Protein 1EN2 (pdb70)

Nearest PDB structures (foldseek):
  1enm-assembly1_A  TM=1.001E+00  e=5.776E-18  Urtica dioica
  1ehh-assembly1_A  TM=1.004E+00  e=9.466E-17  Urtica dioica
  1iqb-assembly1_B  TM=1.003E+00  e=1.235E-16  Urtica dioica
  1ehh-assembly2_B  TM=1.005E+00  e=3.832E-16  Urtica dioica
  1iqb-assembly1_A  TM=9.994E-01  e=9.107E-16  Urtica dioica

Foldseek 3Di:
DDDDQADHDADVLRAWAFCNGDGDQDCRRAHPRTDALHQVFQDPVQFADPVVPGHHHHHQWFQFPVGGIDHDCCDDPPPGGDGPD

Solvent-accessible surface area: 4677 Å² total

Sequence (90 aa):
RCGSQGGGSGTCPGALRRWCCSIWGWCGDSEPYCGRTCENKCWSGERSDHRCGAAVGNPPCGQDRCCSVHGWCGGGNDYCSGGGSNKCQYRC

Radius of gyration: 12.01 Å; Cα contacts (8 Å, |Δi|>4): 246; chains: 1; bounding box: 27×30×27 Å

B-factor: mean 21.0, std 8.63, range [9.47, 64.04]

GO terms:
  GO:0005515 protein binding (F, IPI)

InterPro domains:
  IPR000726 Glycoside hydrolase, family 19, catalytic [PF00182] (133-351)
  IPR000726 Glycoside hydrolase, family 19, catalytic [PS00773] (149-171)
  IPR000726 Glycoside hydrolase, family 19, catalytic [PS00774] (274-284)
  IPR001002 Chitin-binding, type 1 [PF00187] (25-62)
  IPR001002 Chitin-binding, type 1 [PS50941] (23-64)
  IPR001002 Chitin-binding, type 1 [PS50941] (69-111)
  IPR001002 Chitin-binding, type 1 [SM00270] (25-62)
  IPR001002 Chitin-binding, type 1 [SM00270] (71-109)
  IPR016283 Glycoside hydrolase, family 19 [PIRSF001060] (4-359)
  IPR018371 Chitin-binding, type 1, conserved site [PS00026] (35-54)
  IPR018371 Chitin-binding, type 1, conserved site [PS00026] (81-100)
  IPR023346 Lysozyme-like domain superfamily [SSF53955] (132-354)
  IPR036861 Endochitinase-like superfamily [G3DSA:3.30.60.10] (23-64)
  IPR036861 Endochitinase-like superfamily [G3DSA:3.30.60.10] (69-113)
  IPR036861 Endochitinase-like superfamily [SSF57016] (25-64)
  IPR036861 Endochitinase-like superfamily [SSF57016] (69-110)

Organism: Urtica dioica (NCBI:txid3501)

Secondary structure (DSSP, 8-state):
--TTTTTS---GGG-EEETTS-EESSHHHHSTTEEES-GGG--TT-B-SGGGT-----TT-EEETTSBEESSHHHHSGGGEEE--

Structure (mmCIF, N/CA/C/O backbone):
data_1EN2
#
_entry.id   1EN2
#
_cell.length_a   31.820
_cell.length_b   39.600
_cell.length_c   63.640
_cell.angle_alpha   90.00
_cell.angle_beta   90.00
_cell.angle_gamma   90.00
#
_symmetry.space_group_name_H-M   'P 21 21 21'
#
loop_
_entity.id
_entity.type
_entity.pdbx_description
1 polymer 'AGGLUTININ ISOLECTIN I/AGGLUTININ ISOLECTIN V/ AGGLUTININ ISOLECTIN VI'
2 branched 2-acetamido-2-deoxy-beta-D-glucopyranose-(1-4)-2-acetamido-2-deoxy-beta-D-glucopyranose-(1-4)-2-acetamido-2-deoxy-beta-D-glucopyranose-(1-4)-2-acetamido-2-deoxy-beta-D-glucopyranose
3 water water
#
loop_
_atom_site.group_PDB
_atom_site.id
_atom_site.type_symbol
_atom_site.label_atom_id
_atom_site.label_alt_id
_atom_site.label_comp_id
_atom_site.label_asym_id
_atom_site.label_entity_id
_atom_site.label_seq_id
_atom_site.pdbx_PDB_ins_code
_atom_site.Cartn_x
_atom_site.Cartn_y
_atom_site.Cartn_z
_atom_site.occupancy
_atom_site.B_iso_or_equiv
_atom_site.auth_seq_id
_atom_site.auth_comp_id
_atom_site.auth_asym_id
_atom_site.auth_atom_id
_atom_site.pdbx_PDB_model_num
ATOM 9 N N . ARG A 1 2 ? -2.607 4.673 13.504 1.00 20.57 2 ARG A N 1
ATOM 10 C CA . ARG A 1 2 ? -3.091 6.010 13.918 1.00 20.82 2 ARG A CA 1
ATOM 11 C C . ARG A 1 2 ? -3.361 6.101 15.403 1.00 19.55 2 ARG A C 1
ATOM 12 O O . ARG A 1 2 ? -3.742 5.121 16.050 1.00 19.99 2 ARG A O 1
ATOM 20 N N . CYS A 1 3 ? -3.248 7.317 15.948 1.00 15.71 3 CYS A N 1
ATOM 21 C CA . CYS A 1 3 ? -3.419 7.555 17.361 1.00 14.13 3 CYS A CA 1
ATOM 22 C C . CYS A 1 3 ? -3.637 9.026 17.672 1.00 16.22 3 CYS A C 1
ATOM 23 O O . CYS A 1 3 ? -3.406 9.901 16.828 1.00 15.46 3 CYS A O 1
ATOM 26 N N . GLY A 1 4 ? -4.122 9.328 18.863 1.00 15.45 4 GLY A N 1
ATOM 27 C CA . GLY A 1 4 ? -4.129 10.656 19.402 1.00 17.05 4 GLY A CA 1
ATOM 28 C C . GLY A 1 4 ? -5.029 11.674 18.735 1.00 16.11 4 GLY A C 1
ATOM 29 O O . GLY A 1 4 ? -6.039 11.345 18.125 1.00 17.88 4 GLY A O 1
ATOM 30 N N . SER A 1 5 ? -4.651 12.958 18.899 1.00 17.09 5 SER A N 1
ATOM 31 C CA . SER A 1 5 ? -5.559 14.034 18.479 1.00 19.08 5 SER A CA 1
ATOM 32 C C . SER A 1 5 ? -5.752 14.104 16.987 1.00 21.30 5 SER A C 1
ATOM 33 O O . SER A 1 5 ? -6.858 14.468 16.528 1.00 22.84 5 SER A O 1
ATOM 36 N N . GLN A 1 6 ? -4.747 13.742 16.200 1.00 20.14 6 GLN A N 1
ATOM 37 C CA . GLN A 1 6 ? -4.860 13.800 14.746 1.00 22.55 6 GLN A CA 1
ATOM 38 C C . GLN A 1 6 ? -5.298 12.480 14.152 1.00 23.94 6 GLN A C 1
ATOM 39 O O . GLN A 1 6 ? -5.600 12.407 12.952 1.00 26.03 6 GLN A O 1
ATOM 45 N N . GLY A 1 7 ? -5.311 11.413 14.956 1.00 21.65 7 GLY A N 1
ATOM 46 C CA . GLY A 1 7 ? -5.574 10.092 14.428 1.00 23.37 7 GLY A CA 1
ATOM 47 C C . GLY A 1 7 ? -6.707 9.337 15.036 1.00 24.14 7 GLY A C 1
ATOM 48 O O . GLY A 1 7 ? -6.704 8.084 15.015 1.00 27.63 7 GLY A O 1
ATOM 49 N N . GLY A 1 8 ? -7.727 10.003 15.582 1.00 24.63 8 GLY A N 1
ATOM 50 C CA . GLY A 1 8 ? -8.913 9.333 16.063 1.00 25.88 8 GLY A CA 1
ATOM 51 C C . GLY A 1 8 ? -8.994 9.133 17.546 1.00 26.42 8 GLY A C 1
ATOM 52 O O . GLY A 1 8 ? -10.027 8.635 18.054 1.00 27.64 8 GLY A O 1
ATOM 53 N N . GLY A 1 9 ? -7.952 9.460 18.305 1.00 24.34 9 GLY A N 1
ATOM 54 C CA . GLY A 1 9 ? -7.970 9.377 19.738 1.00 25.05 9 GLY A CA 1
ATOM 55 C C . GLY A 1 9 ? -7.440 8.111 20.351 1.00 24.44 9 GLY A C 1
ATOM 56 O O . GLY A 1 9 ? -7.431 8.002 21.594 1.00 26.91 9 GLY A O 1
ATOM 57 N N A SER A 1 10 ? -6.973 7.149 19.576 0.33 23.87 10 SER A N 1
ATOM 58 C CA A SER A 1 10 ? -6.498 5.882 20.072 0.33 23.51 10 SER A CA 1
ATOM 59 C C A SER A 1 10 ? -5.157 5.939 20.783 0.33 20.73 10 SER A C 1
ATOM 60 O O A SER A 1 10 ? -4.407 6.920 20.735 0.33 18.63 10 SER A O 1
ATOM 63 N N B GLY A 1 10 ? -6.973 7.149 19.576 0.67 23.87 10 GLY A N 1
ATOM 64 C CA B GLY A 1 10 ? -6.498 5.882 20.072 0.67 23.51 10 GLY A CA 1
ATOM 65 C C B GLY A 1 10 ? -5.157 5.939 20.783 0.67 20.73 10 GLY A C 1
ATOM 66 O O B GLY A 1 10 ? -4.407 6.920 20.735 0.67 18.63 10 GLY A O 1
ATOM 67 N N . THR A 1 11 ? -4.827 4.849 21.451 1.00 18.73 11 THR A N 1
ATOM 68 C CA . THR A 1 11 ? -3.558 4.608 22.100 1.00 18.41 11 THR A CA 1
ATOM 69 C C . THR A 1 11 ? -2.789 3.579 21.270 1.00 17.02 11 THR A C 1
ATOM 70 O O . THR A 1 11 ? -3.445 2.660 20.722 1.00 19.87 11 THR A O 1
ATOM 74 N N . CYS A 1 12 ? -1.513 3.704 21.104 1.00 14.16 12 CYS A N 1
ATOM 75 C CA . CYS A 1 12 ? -0.739 2.807 20.240 1.00 13.37 12 CYS A CA 1
ATOM 76 C C . CYS A 1 12 ? -0.634 1.400 20.784 1.00 14.05 12 CYS A C 1
ATOM 77 O O . CYS A 1 12 ? -0.393 1.199 21.977 1.00 14.75 12 CYS A O 1
ATOM 80 N N . PRO A 1 13 ? -0.523 0.411 19.889 1.00 13.45 13 PRO A N 1
ATOM 81 C CA . PRO A 1 13 ? -0.169 -0.942 20.296 1.00 14.93 13 PRO A CA 1
ATOM 82 C C . PRO A 1 13 ? 1.156 -0.911 21.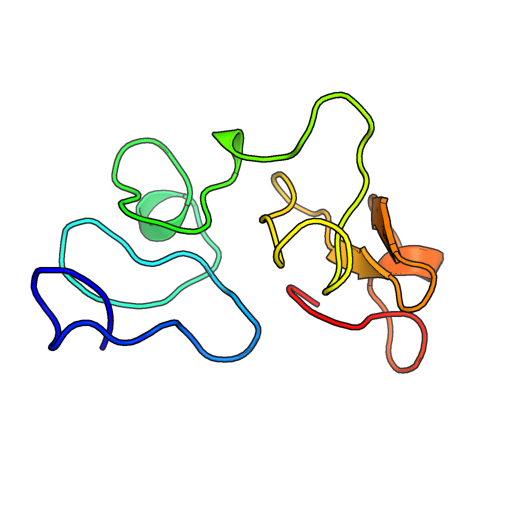027 1.00 14.45 13 PRO A C 1
ATOM 83 O O . PRO A 1 13 ? 2.082 -0.150 20.677 1.00 14.74 13 PRO A O 1
ATOM 87 N N A GLY A 1 14 ? 1.268 -1.692 22.089 0.44 14.65 14 GLY A N 1
ATOM 88 C CA A GLY A 1 14 ? 2.445 -1.814 22.901 0.44 16.97 14 GLY A CA 1
ATOM 89 C C A GLY A 1 14 ? 2.754 -0.531 23.694 0.44 14.77 14 GLY A C 1
ATOM 90 O O A GLY A 1 14 ? 3.849 -0.405 24.231 0.44 17.39 14 GLY A O 1
ATOM 91 N N B ALA A 1 14 ? 1.268 -1.692 22.089 0.56 14.65 14 ALA A N 1
ATOM 92 C CA B ALA A 1 14 ? 2.445 -1.814 22.901 0.56 16.97 14 ALA A CA 1
ATOM 93 C C B ALA A 1 14 ? 2.754 -0.531 23.694 0.56 14.77 14 ALA A C 1
ATOM 94 O O B ALA A 1 14 ? 3.849 -0.405 24.231 0.56 17.39 14 ALA A O 1
ATOM 96 N N . LEU A 1 15 ? 1.754 0.327 23.778 1.00 13.72 15 LEU A N 1
ATOM 97 C CA . LEU A 1 15 ? 1.873 1.601 24.487 1.00 13.52 15 LEU A CA 1
ATOM 98 C C . LEU A 1 15 ? 3.033 2.427 23.993 1.00 13.54 15 LEU A C 1
ATOM 99 O O . LEU A 1 15 ? 3.727 3.109 24.761 1.00 13.53 15 LEU A O 1
ATOM 107 N N A ARG A 1 16 ? 3.259 2.392 22.674 0.22 13.28 16 ARG A N 1
ATOM 108 N N B ARG A 1 16 ? 3.259 2.392 22.674 0.22 13.28 16 ARG A N 1
ATOM 109 C CA A ARG A 1 16 ? 4.280 3.162 22.014 0.22 13.26 16 ARG A CA 1
ATOM 110 C CA B ARG A 1 16 ? 4.280 3.162 22.014 0.22 13.26 16 ARG A CA 1
ATOM 111 C C A ARG A 1 16 ? 3.896 4.656 21.956 0.22 11.99 16 ARG A C 1
ATOM 112 C C B ARG A 1 16 ? 3.896 4.656 21.956 0.22 11.99 16 ARG A C 1
ATOM 113 O O A ARG A 1 16 ? 2.800 5.040 22.308 0.22 12.53 16 ARG A O 1
ATOM 114 O O B ARG A 1 16 ? 2.800 5.040 22.308 0.22 12.53 16 ARG A O 1
ATOM 129 N N C TRP A 1 16 ? 3.298 2.388 22.684 0.56 11.29 16 TRP A N 1
ATOM 130 C CA C TRP A 1 16 ? 4.273 3.211 22.015 0.56 11.25 16 TRP A CA 1
ATOM 131 C C C TRP A 1 16 ? 3.838 4.674 21.911 0.56 9.81 16 TRP A C 1
ATOM 132 O O C TRP A 1 16 ? 2.731 5.041 22.272 0.56 10.80 16 TRP A O 1
ATOM 143 N N . CYS A 1 17 ? 4.860 5.440 21.477 1.00 11.64 17 CYS A N 1
ATOM 144 C CA . CYS A 1 17 ? 4.659 6.900 21.426 1.00 10.21 17 CYS A CA 1
ATOM 145 C C . CYS A 1 17 ? 3.731 7.303 20.294 1.00 10.66 17 CYS A C 1
ATOM 146 O O . CYS A 1 17 ? 3.858 6.790 19.169 1.00 12.03 17 CYS A O 1
ATOM 149 N N . CYS A 1 18 ? 2.863 8.268 20.538 1.00 10.28 18 CYS A N 1
ATOM 150 C CA . CYS A 1 18 ? 2.045 8.868 19.490 1.00 11.27 18 CYS A CA 1
ATOM 151 C C . CYS A 1 18 ? 2.592 10.233 19.140 1.00 10.85 18 CYS A C 1
ATOM 152 O O . CYS A 1 18 ? 2.716 11.073 20.064 1.00 11.54 18 CYS A O 1
ATOM 155 N N . SER A 1 19 ? 2.983 10.469 17.906 1.00 10.63 19 SER A N 1
ATOM 156 C CA . SER A 1 19 ? 3.522 11.773 17.506 1.00 10.33 19 SER A CA 1
ATOM 157 C C . SER A 1 19 ? 2.395 12.812 17.355 1.00 10.06 19 SER A C 1
ATOM 158 O O . SER A 1 19 ? 1.239 12.483 17.289 1.00 10.50 19 SER A O 1
ATOM 161 N N . ILE A 1 20 ? 2.843 14.085 17.220 1.00 10.99 20 ILE A N 1
ATOM 162 C CA . ILE A 1 20 ? 1.854 15.159 17.009 1.00 11.86 20 ILE A CA 1
ATOM 163 C C . ILE A 1 20 ? 1.162 15.020 15.673 1.00 13.07 20 ILE A C 1
ATOM 164 O O . ILE A 1 20 ? 0.135 15.665 15.448 1.00 13.75 20 ILE A O 1
ATOM 169 N N . TRP A 1 21 ? 1.662 14.176 14.766 1.00 11.46 21 TRP A N 1
ATOM 170 C CA . TRP A 1 21 ? 1.006 13.921 13.502 1.00 11.50 21 TRP A CA 1
ATOM 171 C C . TRP A 1 21 ? 0.012 12.789 13.564 1.00 12.13 21 TRP A C 1
ATOM 172 O O . TRP A 1 21 ? -0.698 12.510 12.602 1.00 14.34 21 TRP A O 1
ATOM 183 N N . GLY A 1 22 ? -0.131 12.116 14.717 1.00 11.06 22 GLY A N 1
ATOM 184 C CA . GLY A 1 22 ? -1.145 11.092 14.893 1.00 11.02 22 GLY A CA 1
ATOM 185 C C . GLY A 1 22 ? -0.683 9.708 14.431 1.00 9.47 22 GLY A C 1
ATOM 186 O O . GLY A 1 22 ? -1.567 8.923 14.000 1.00 11.91 22 GLY A O 1
ATOM 187 N N . TRP A 1 23 ? 0.567 9.408 14.566 1.00 10.13 23 TRP A N 1
ATOM 188 C CA . TRP A 1 23 ? 1.085 8.080 14.169 1.00 11.05 23 TRP A CA 1
ATOM 189 C C . TRP A 1 23 ? 1.906 7.506 15.308 1.00 11.89 23 TRP A C 1
ATOM 190 O O . TRP A 1 23 ? 2.573 8.227 16.048 1.00 11.18 23 TRP A O 1
ATOM 201 N N . CYS A 1 24 ? 1.986 6.179 15.351 1.00 11.52 24 CYS A N 1
ATOM 202 C CA . CYS A 1 24 ? 2.689 5.457 16.386 1.00 12.25 24 CYS A CA 1
ATOM 203 C C . CYS A 1 24 ? 4.094 5.076 16.014 1.00 11.84 24 CYS A C 1
ATOM 204 O O . CYS A 1 24 ? 4.313 4.643 14.856 1.00 13.73 24 CYS A O 1
ATOM 207 N N . GLY A 1 25 ? 5.037 5.149 16.934 1.00 12.17 25 GLY A N 1
ATOM 208 C CA . GLY A 1 25 ? 6.397 4.709 16.654 1.00 12.62 25 GLY A CA 1
ATOM 209 C C . GLY A 1 25 ? 7.268 4.734 17.898 1.00 13.04 25 GLY A C 1
ATOM 210 O O . GLY A 1 25 ? 6.806 4.993 19.009 1.00 13.30 25 GLY A O 1
ATOM 211 N N . ASP A 1 26 ? 8.546 4.411 17.713 1.00 15.66 26 ASP A N 1
ATOM 212 C CA . ASP A 1 26 ? 9.453 4.213 18.836 1.00 16.94 26 ASP A CA 1
ATOM 213 C C . ASP A 1 26 ? 10.742 4.984 18.704 1.00 19.41 26 ASP A C 1
ATOM 214 O O . ASP A 1 26 ? 11.679 4.757 19.495 1.00 22.27 26 ASP A O 1
ATOM 219 N N . SER A 1 27 ? 10.836 5.914 17.772 1.00 16.57 27 SER A N 1
ATOM 220 C CA . SER A 1 27 ? 12.025 6.714 17.541 1.00 18.12 27 SER A CA 1
ATOM 221 C C . SER A 1 27 ? 11.784 8.177 17.845 1.00 16.83 27 SER A C 1
ATOM 222 O O . SER A 1 27 ? 10.654 8.569 18.171 1.00 15.78 27 SER A O 1
ATOM 225 N N . GLU A 1 28 ? 12.795 9.020 17.760 1.00 17.82 28 GLU A N 1
ATOM 226 C CA . GLU A 1 28 ? 12.747 10.415 18.151 1.00 18.18 28 GLU A CA 1
ATOM 227 C C . GLU A 1 28 ? 11.580 11.219 17.642 1.00 16.44 28 GLU A C 1
ATOM 228 O O . GLU A 1 28 ? 10.943 11.965 18.410 1.00 15.84 28 GLU A O 1
ATOM 239 N N . PRO A 1 29 ? 11.257 11.149 16.353 1.00 16.44 29 PRO A N 1
ATOM 240 C CA . PRO A 1 29 ? 10.144 11.917 15.806 1.00 17.18 29 PRO A CA 1
ATOM 241 C C . PRO A 1 29 ? 8.823 11.616 16.471 1.00 14.68 29 PRO A C 1
ATOM 242 O O . PRO A 1 29 ? 7.892 12.446 16.505 1.00 15.00 29 PRO A O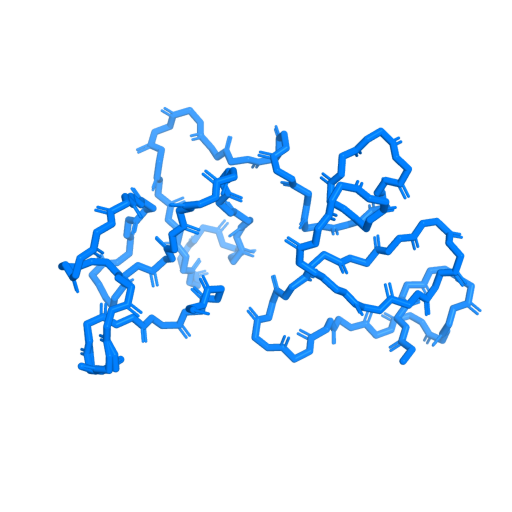 1
ATOM 246 N N . TYR A 1 30 ? 8.646 10.397 16.996 1.00 13.61 30 TYR A N 1
ATOM 247 C CA . TYR A 1 30 ? 7.443 9.994 17.663 1.00 12.47 30 TYR A CA 1
ATOM 248 C C . TYR A 1 30 ? 7.479 10.211 19.186 1.00 12.14 30 TYR A C 1
ATOM 249 O O . TYR A 1 30 ? 6.458 10.498 19.778 1.00 12.08 30 TYR A O 1
ATOM 258 N N . CYS A 1 31 ? 8.670 10.046 19.759 1.00 13.67 31 CYS A N 1
ATOM 259 C CA . CYS A 1 31 ? 8.831 9.940 21.199 1.00 12.61 31 CYS A CA 1
ATOM 260 C C . CYS A 1 31 ? 9.529 11.123 21.850 1.00 14.04 31 CYS A C 1
ATOM 261 O O . CYS A 1 31 ? 9.506 11.227 23.089 1.00 14.90 31 CYS A O 1
ATOM 264 N N . GLY A 1 32 ? 10.191 11.953 21.069 1.00 14.92 32 GLY A N 1
ATOM 265 C CA . GLY A 1 32 ? 10.970 13.072 21.570 1.00 16.76 32 GLY A CA 1
ATOM 266 C C . GLY A 1 32 ? 10.183 14.376 21.576 1.00 16.37 32 GLY A C 1
ATOM 267 O O . GLY A 1 32 ? 9.089 14.508 22.067 1.00 17.28 32 GLY A O 1
ATOM 268 N N . ARG A 1 33 ? 10.805 15.400 20.943 1.00 18.68 33 ARG A N 1
ATOM 269 C CA . ARG A 1 33 ? 10.253 16.736 20.909 1.00 20.22 33 ARG A CA 1
ATOM 270 C C . ARG A 1 33 ? 8.893 16.835 20.258 1.00 19.35 33 ARG A C 1
ATOM 271 O O . ARG A 1 33 ? 8.053 17.653 20.668 1.00 21.59 33 ARG A O 1
ATOM 279 N N . THR A 1 34 ? 8.629 15.996 19.260 1.00 17.05 34 THR A N 1
ATOM 280 C CA . THR A 1 34 ? 7.367 16.075 18.514 1.00 15.55 34 THR A CA 1
ATOM 281 C C . THR A 1 34 ? 6.416 14.947 18.911 1.00 13.76 34 THR A C 1
ATOM 282 O O . THR A 1 34 ? 5.571 14.521 18.145 1.00 14.63 34 THR A O 1
ATOM 286 N N . CYS A 1 35 ? 6.527 14.537 20.184 1.00 12.85 35 CYS A N 1
ATOM 287 C CA . CYS A 1 35 ? 5.619 13.529 20.733 1.00 11.99 35 CYS A CA 1
ATOM 288 C C . CYS A 1 35 ? 4.388 14.118 21.364 1.00 12.75 35 CYS A C 1
ATOM 289 O O . CYS A 1 35 ? 4.491 15.127 22.102 1.00 15.67 35 CYS A O 1
ATOM 292 N N . GLU A 1 36 ? 3.235 13.515 21.205 1.00 10.58 36 GLU A N 1
ATOM 293 C CA . GLU A 1 36 ? 2.004 13.930 21.842 1.00 12.03 36 GLU A CA 1
ATOM 294 C C . GLU A 1 36 ? 1.683 13.107 23.086 1.00 13.55 36 GLU A C 1
ATOM 295 O O . GLU A 1 36 ? 1.129 13.669 24.043 1.00 13.26 36 GLU A O 1
ATOM 301 N N . ASN A 1 37 ? 1.897 11.793 23.068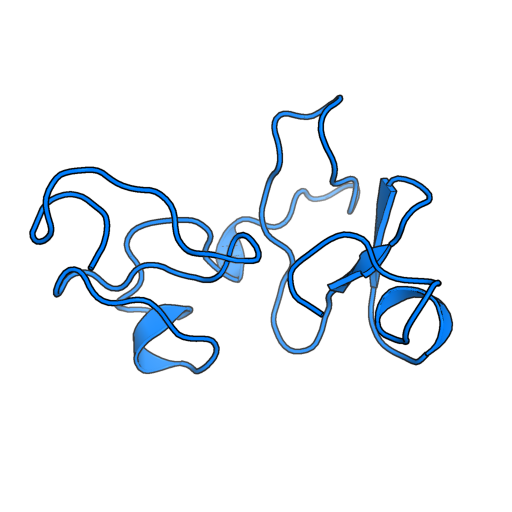 1.00 12.95 37 ASN A N 1
ATOM 302 C CA . ASN A 1 37 ? 1.497 10.964 24.209 1.00 12.65 37 ASN A CA 1
ATOM 303 C C . ASN A 1 37 ? 2.446 9.775 24.337 1.00 12.21 37 ASN A C 1
ATOM 304 O O . ASN A 1 37 ? 3.003 9.296 23.346 1.00 12.29 37 ASN A O 1
ATOM 309 N N . LYS A 1 38 ? 2.547 9.285 25.569 1.00 12.38 38 LYS A N 1
ATOM 310 C CA . LYS A 1 38 ? 3.418 8.157 25.928 1.00 11.24 38 LYS A CA 1
ATOM 311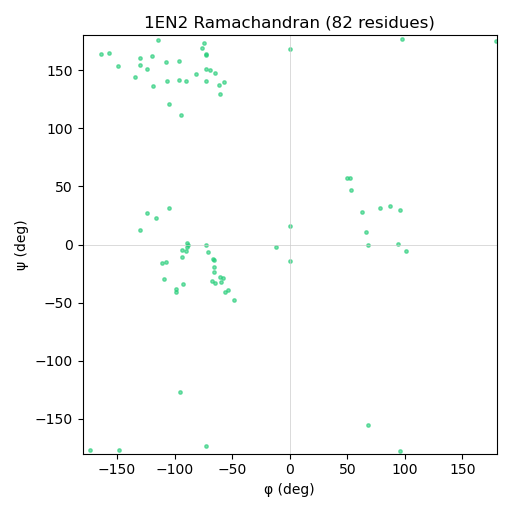 C C . LYS A 1 38 ? 4.814 8.422 25.439 1.00 11.57 38 LYS A C 1
ATOM 312 O O . LYS A 1 38 ? 5.475 7.649 24.737 1.00 11.73 38 LYS A O 1
ATOM 318 N N . CYS A 1 39 ? 5.378 9.556 25.880 1.00 12.02 39 CYS A N 1
ATOM 319 C CA . CYS A 1 39 ? 6.632 10.077 25.433 1.00 11.58 39 CYS A CA 1
ATOM 320 C C . CYS A 1 39 ? 7.809 9.718 26.328 1.00 12.51 39 CYS A C 1
ATOM 321 O O . CYS A 1 39 ? 7.574 9.420 27.513 1.00 13.84 39 CYS A O 1
ATOM 324 N N . TRP A 1 40 ? 9.011 9.764 25.795 1.00 11.50 40 TRP A N 1
ATOM 325 C CA . TRP A 1 40 ? 10.193 9.395 26.592 1.00 14.12 40 TRP A CA 1
ATOM 326 C C . TRP A 1 40 ? 10.259 10.234 27.861 1.00 15.88 40 TRP A C 1
ATOM 327 O O . TRP A 1 40 ? 10.656 9.728 28.912 1.00 17.55 40 TRP A O 1
ATOM 338 N N . SER A 1 41 ? 9.951 11.518 27.737 1.00 15.53 41 SER A N 1
ATOM 339 C CA . SER A 1 41 ? 10.078 12.431 28.878 1.00 17.72 41 SER A CA 1
ATOM 340 C C . SER A 1 41 ? 9.043 12.192 29.935 1.00 16.70 41 SER A C 1
ATOM 341 O O . SER A 1 41 ? 9.104 12.813 31.031 1.00 20.51 41 SER A O 1
ATOM 344 N N . GLY A 1 42 ? 8.063 11.327 29.727 1.00 14.48 42 GLY A N 1
ATOM 345 C CA . GLY A 1 42 ? 7.007 11.031 30.616 1.00 14.53 42 GLY A CA 1
ATOM 346 C C . GLY A 1 42 ? 7.286 9.912 31.616 1.00 13.87 42 GLY A C 1
ATOM 347 O O . GLY A 1 42 ? 6.373 9.593 32.395 1.00 16.81 42 GLY A O 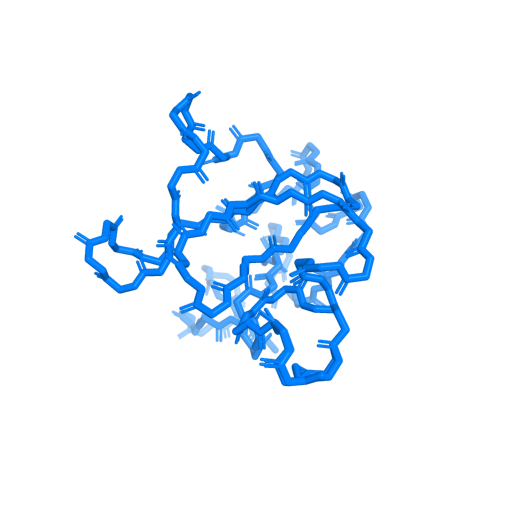1
ATOM 348 N N . GLU A 1 43 ? 8.465 9.322 31.606 1.00 13.36 43 GLU A N 1
ATOM 349 C CA . GLU A 1 43 ? 8.767 8.271 32.589 1.00 13.28 43 GLU A CA 1
ATOM 350 C C . GLU A 1 43 ? 8.673 8.877 33.995 1.00 13.80 43 GLU A C 1
ATOM 351 O O . GLU A 1 43 ? 9.223 9.950 34.249 1.00 15.48 43 GLU A O 1
ATOM 357 N N . ARG A 1 44 ? 8.071 8.145 34.910 1.00 13.63 44 ARG A N 1
ATOM 358 C CA . ARG A 1 44 ? 7.983 8.564 36.308 1.00 14.52 44 ARG A CA 1
ATOM 359 C C . ARG A 1 44 ? 9.362 8.626 36.944 1.00 14.63 44 ARG A C 1
ATOM 360 O O . ARG A 1 44 ? 10.261 7.845 36.633 1.00 13.65 44 ARG A O 1
ATOM 368 N N . SER A 1 45 ? 9.537 9.569 37.886 1.00 16.58 45 SER A N 1
ATOM 369 C CA . SER A 1 45 ? 10.814 9.666 38.587 1.00 17.75 45 SER A CA 1
ATOM 370 C C . SER A 1 45 ? 11.163 8.400 39.353 1.00 16.53 45 SER A C 1
ATOM 371 O O . SER A 1 45 ? 12.346 8.077 39.486 1.00 16.92 45 SER A O 1
ATOM 375 N N . ASP A 1 46 ? 10.154 7.656 39.787 1.00 16.16 46 ASP A N 1
ATOM 376 C CA . ASP A 1 46 ? 10.357 6.414 40.526 1.00 15.58 46 ASP A CA 1
ATOM 377 C C . ASP A 1 46 ? 10.486 5.209 39.608 1.00 16.25 46 ASP A C 1
ATOM 378 O O . ASP A 1 46 ? 10.715 4.082 40.082 1.00 17.85 46 ASP A O 1
ATOM 383 N N . HIS A 1 47 ? 10.390 5.412 38.301 1.00 13.79 47 HIS A N 1
ATOM 384 C CA . HIS A 1 47 ? 10.535 4.366 37.316 1.00 13.07 47 HIS A CA 1
ATOM 385 C C . HIS A 1 47 ? 9.438 3.321 37.347 1.00 13.66 47 HIS A C 1
ATOM 386 O O . HIS A 1 47 ? 9.591 2.308 36.646 1.00 14.37 47 HIS A O 1
ATOM 393 N N . ARG A 1 48 ? 8.356 3.510 38.057 1.00 13.49 48 ARG A N 1
ATOM 394 C CA . ARG A 1 48 ? 7.271 2.527 38.068 1.00 14.17 48 ARG A CA 1
ATOM 395 C C . ARG A 1 48 ? 6.513 2.568 36.750 1.00 15.86 48 ARG A C 1
ATOM 396 O O . ARG A 1 48 ? 6.416 3.632 36.116 1.00 15.15 48 ARG A O 1
ATOM 404 N N . CYS A 1 49 ? 5.942 1.451 36.352 1.00 14.67 49 CYS A N 1
ATOM 405 C CA . CYS A 1 49 ? 5.096 1.418 35.149 1.00 14.02 49 CYS A CA 1
ATOM 406 C C . CYS A 1 49 ? 4.011 0.378 35.343 1.00 16.59 49 CYS A C 1
ATOM 407 O O . CYS A 1 49 ? 3.937 -0.224 36.444 1.00 17.70 49 CYS A O 1
ATOM 410 N N . GLY A 1 50 ? 3.193 0.151 34.344 1.00 16.32 50 GLY A N 1
ATOM 411 C CA . GLY A 1 50 ? 2.143 -0.866 34.446 1.00 18.12 50 GLY A CA 1
ATOM 412 C C . GLY A 1 50 ? 0.822 -0.238 34.870 1.00 20.85 50 GLY A C 1
ATOM 413 O O . GLY A 1 50 ? 0.703 0.947 35.143 1.00 21.47 50 GLY A O 1
ATOM 414 N N . ALA A 1 51 ? -0.178 -1.110 35.040 1.00 23.34 51 ALA A N 1
ATOM 415 C CA . ALA A 1 51 ? -1.543 -0.713 35.271 1.00 26.04 51 ALA A CA 1
ATOM 416 C C . ALA A 1 51 ? -1.795 0.012 36.564 1.00 27.16 51 ALA A C 1
ATOM 417 O O . ALA A 1 51 ? -2.665 0.906 36.617 1.00 29.51 51 ALA A O 1
ATOM 419 N N . ALA A 1 52 ? -1.074 -0.305 37.627 1.00 29.21 52 ALA A N 1
ATOM 420 C CA . ALA A 1 52 ? -1.299 0.301 38.927 1.00 30.20 52 ALA A CA 1
ATOM 421 C C . ALA A 1 52 ? -0.994 1.784 38.962 1.00 30.84 52 ALA A C 1
ATOM 422 O O . ALA A 1 52 ? -1.494 2.501 39.844 1.00 32.25 52 ALA A O 1
ATOM 424 N N . VAL A 1 53 ? -0.141 2.261 38.056 1.00 28.71 53 VAL A N 1
ATOM 425 C CA . VAL A 1 53 ? 0.194 3.685 38.018 1.00 26.18 53 VAL A CA 1
ATOM 426 C C . VAL A 1 53 ? -0.261 4.318 36.712 1.00 25.00 53 VAL A C 1
ATOM 427 O O . VAL A 1 53 ? 0.267 5.337 36.264 1.00 24.56 53 VAL A O 1
ATOM 431 N N . GLY A 1 54 ? -1.239 3.695 36.058 1.00 23.89 54 GLY A N 1
ATOM 432 C CA . GLY A 1 54 ? -1.868 4.224 34.880 1.00 23.95 54 GLY A CA 1
ATOM 433 C C . GLY A 1 54 ? -1.116 4.076 33.585 1.00 23.40 54 GLY A C 1
ATOM 434 O O . GLY A 1 54 ? -1.266 4.908 32.665 1.00 23.79 54 GLY A O 1
ATOM 435 N N . ASN A 1 55 ? -0.333 3.021 33.429 1.00 21.36 55 ASN A N 1
ATOM 436 C CA . ASN A 1 55 ? 0.391 2.709 32.223 1.00 19.27 55 ASN A CA 1
ATOM 437 C C . ASN A 1 55 ? 1.196 3.856 31.645 1.00 18.15 55 ASN A C 1
ATOM 438 O O . ASN A 1 55 ? 1.105 4.166 30.442 1.00 18.32 55 ASN A O 1
ATOM 443 N N . PRO A 1 56 ? 2.101 4.416 32.416 1.00 14.99 56 PRO A N 1
ATOM 444 C CA . PRO A 1 56 ? 2.969 5.491 31.927 1.00 13.73 56 PRO A CA 1
ATOM 445 C C . PRO A 1 56 ? 4.0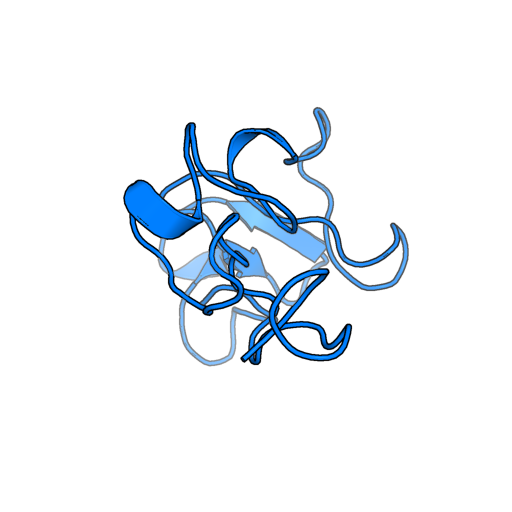09 4.955 30.985 1.00 14.07 56 PRO A C 1
ATOM 446 O O . PRO A 1 56 ? 4.346 3.755 30.986 1.00 15.11 56 PRO A O 1
ATOM 450 N N . PRO A 1 57 ? 4.649 5.806 30.194 1.00 11.98 57 PRO A N 1
ATOM 451 C CA . PRO A 1 57 ? 5.722 5.426 29.322 1.00 12.65 57 PRO A CA 1
ATOM 452 C C . PRO A 1 57 ? 7.036 5.165 30.051 1.00 12.11 57 PRO A C 1
ATOM 453 O O . PRO A 1 57 ? 7.157 5.472 31.250 1.00 13.60 57 PRO A O 1
ATOM 457 N N . CYS A 1 58 ? 8.020 4.682 29.324 1.00 11.80 58 CYS A N 1
ATOM 458 C CA . CYS A 1 58 ? 9.395 4.596 29.803 1.00 12.36 58 CYS A CA 1
ATOM 459 C C . CYS A 1 58 ? 10.282 5.443 28.876 1.00 13.05 58 CYS A C 1
ATOM 460 O O . CYS A 1 58 ? 9.824 5.791 27.764 1.00 12.47 58 CYS A O 1
ATOM 463 N N . GLY A 1 59 ? 1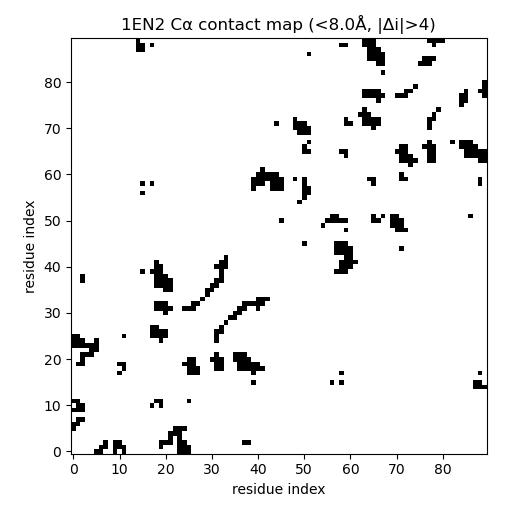1.462 5.793 29.318 1.00 13.40 59 GLY A N 1
ATOM 464 C CA . GLY A 1 59 ? 12.370 6.599 28.530 1.00 13.37 59 GLY A CA 1
ATOM 465 C C . GLY A 1 59 ? 12.983 5.848 27.371 1.00 15.29 59 GLY A C 1
ATOM 466 O O . GLY A 1 59 ? 12.636 4.695 27.085 1.00 15.41 59 GLY A O 1
ATOM 467 N N . GLN A 1 60 ? 13.926 6.483 26.680 1.00 15.49 60 GLN A N 1
ATOM 468 C CA . GLN A 1 60 ? 14.578 5.933 25.521 1.00 16.65 60 GLN A CA 1
ATOM 469 C C . GLN A 1 60 ? 15.322 4.640 25.808 1.00 17.24 60 GLN A C 1
ATOM 470 O O . GLN A 1 60 ? 16.084 4.583 26.784 1.00 17.93 60 GLN A O 1
ATOM 476 N N . ASP A 1 61 ? 15.074 3.617 25.016 1.00 17.93 61 ASP A N 1
ATOM 477 C CA . ASP A 1 61 ? 15.745 2.336 25.132 1.00 20.04 61 ASP A CA 1
ATOM 478 C C . ASP A 1 61 ? 15.467 1.648 26.455 1.00 20.73 61 ASP A C 1
ATOM 479 O O . ASP A 1 61 ? 16.257 0.866 26.990 1.00 21.72 61 ASP A O 1
ATOM 484 N N . ARG A 1 62 ? 14.303 1.961 27.014 1.00 18.60 62 ARG A N 1
ATOM 485 C CA . ARG A 1 62 ? 13.834 1.325 28.244 1.00 16.85 62 ARG A CA 1
ATOM 486 C C . ARG A 1 62 ? 12.481 0.710 28.021 1.00 15.70 62 ARG A C 1
ATOM 487 O O . ARG A 1 62 ? 11.700 1.178 27.159 1.00 17.28 62 ARG A O 1
ATOM 495 N N . CYS A 1 63 ? 12.133 -0.348 28.724 1.00 14.67 63 CYS A N 1
ATOM 496 C CA . CYS A 1 63 ? 10.895 -1.061 28.575 1.00 14.75 63 CYS A CA 1
ATOM 497 C C . CYS A 1 63 ? 10.220 -1.258 29.921 1.00 12.67 63 CYS A C 1
ATOM 498 O O . CYS A 1 63 ? 10.923 -1.181 30.961 1.00 13.29 63 CYS A O 1
ATOM 501 N N . CYS A 1 64 ? 8.953 -1.528 29.925 1.00 12.88 64 CYS A N 1
ATOM 502 C CA . CYS A 1 64 ? 8.206 -1.780 31.148 1.00 12.83 64 CYS A CA 1
ATOM 503 C C . CYS A 1 64 ? 8.146 -3.285 31.429 1.00 15.34 64 CYS A C 1
ATOM 504 O O . CYS A 1 64 ? 7.524 -4.027 30.660 1.00 15.86 64 CYS A O 1
ATOM 507 N N . SER A 1 65 ? 8.826 -3.717 32.477 1.00 14.67 65 SER A N 1
ATOM 508 C CA . SER A 1 65 ? 8.872 -5.161 32.798 1.00 16.00 65 SER A CA 1
ATOM 509 C C . SER A 1 65 ? 7.551 -5.636 33.353 1.00 16.63 65 SER A C 1
ATOM 510 O O . SER A 1 65 ? 6.710 -4.894 33.815 1.00 15.54 65 SER A O 1
ATOM 513 N N . VAL A 1 66 ? 7.392 -6.999 33.348 1.00 18.72 66 VAL A N 1
ATOM 514 C CA . VAL A 1 66 ? 6.204 -7.591 33.922 1.00 19.62 66 VAL A CA 1
ATOM 515 C C . VAL A 1 66 ? 6.103 -7.376 35.428 1.00 19.10 66 VAL A C 1
ATOM 516 O O . VAL A 1 66 ? 5.023 -7.531 35.993 1.00 22.45 66 VAL A O 1
ATOM 520 N N . HIS A 1 67 ? 7.205 -6.932 36.043 1.00 17.59 67 HIS A N 1
ATOM 521 C CA . HIS A 1 67 ? 7.183 -6.665 37.480 1.00 19.57 67 HIS A CA 1
ATOM 522 C C . HIS A 1 67 ? 6.787 -5.235 37.796 1.00 20.01 67 HIS A C 1
ATOM 523 O O . HIS A 1 67 ? 6.668 -4.859 38.965 1.00 21.59 67 HIS A O 1
ATOM 530 N N . GLY A 1 68 ? 6.635 -4.403 36.763 1.00 18.21 68 GLY A N 1
ATOM 531 C CA . GLY A 1 68 ? 6.124 -3.053 36.937 1.00 17.97 68 GLY A CA 1
ATOM 532 C C . GLY A 1 68 ? 7.194 -1.980 37.055 1.00 13.37 68 GLY A C 1
ATOM 533 O O . GLY A 1 68 ? 6.922 -0.965 37.742 1.00 15.56 68 GLY A O 1
ATOM 534 N N . TRP A 1 69 ? 8.337 -2.157 36.449 1.00 12.34 69 TRP A N 1
ATOM 535 C CA . TRP A 1 69 ? 9.382 -1.130 36.486 1.00 12.62 69 TRP A CA 1
ATOM 536 C C . TRP A 1 69 ? 9.962 -0.917 35.099 1.00 13.75 69 TRP A C 1
ATOM 537 O O . TRP A 1 69 ? 10.077 -1.829 34.287 1.00 13.58 69 TRP A O 1
ATOM 548 N N . CYS A 1 70 ? 10.307 0.345 34.795 1.00 13.10 70 CYS A N 1
ATOM 549 C CA . CYS A 1 70 ? 11.002 0.669 33.563 1.00 13.78 70 CYS A CA 1
ATOM 550 C C . CYS A 1 70 ? 12.499 0.383 33.729 1.00 13.92 70 CYS A C 1
ATOM 551 O O . CYS A 1 70 ? 13.047 0.691 34.814 1.00 15.28 70 CYS A O 1
ATOM 554 N N . GLY A 1 71 ? 13.177 -0.024 32.685 1.00 14.37 71 GLY A N 1
ATOM 555 C CA . GLY A 1 71 ? 14.628 -0.187 32.729 1.00 15.37 71 GLY A CA 1
ATOM 556 C C . GLY A 1 71 ? 15.130 -0.683 31.374 1.00 18.20 71 GLY A C 1
ATOM 557 O O . GLY A 1 71 ? 14.340 -1.016 30.505 1.00 16.44 71 GLY A O 1
ATOM 558 N N . GLY A 1 72 ? 16.455 -0.770 31.259 1.00 19.67 72 GLY A N 1
ATOM 559 C CA . GLY A 1 72 ? 17.033 -1.225 29.985 1.00 22.41 72 GLY A CA 1
ATOM 560 C C . GLY A 1 72 ? 17.590 -2.635 30.117 1.00 24.30 72 GLY A C 1
ATOM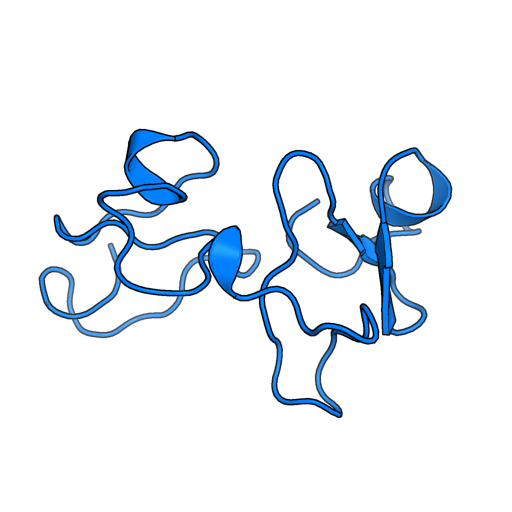 561 O O . GLY A 1 72 ? 17.886 -3.101 31.216 1.00 26.21 72 GLY A O 1
ATOM 562 N N . GLY A 1 73 ? 17.694 -3.324 28.982 1.00 25.36 73 GLY A N 1
ATOM 563 C CA . GLY A 1 73 ? 18.291 -4.645 28.942 1.00 26.44 73 GLY A CA 1
ATOM 564 C C . GLY A 1 73 ? 17.283 -5.775 28.973 1.00 27.24 73 GLY A C 1
ATOM 565 O O . GLY A 1 73 ? 16.086 -5.595 29.157 1.00 26.15 73 GLY A O 1
ATOM 566 N N . ASN A 1 74 ? 17.798 -7.004 28.869 1.00 27.53 74 ASN A N 1
ATOM 567 C CA . ASN A 1 74 ? 17.013 -8.206 28.788 1.00 27.66 74 ASN A CA 1
ATOM 568 C C . ASN A 1 74 ? 16.001 -8.395 29.892 1.00 25.55 74 ASN A C 1
ATOM 569 O O . ASN A 1 74 ? 14.915 -8.955 29.662 1.00 26.18 74 ASN A O 1
ATOM 577 N N . ASP A 1 75 ? 16.355 -8.036 31.129 1.00 25.87 75 ASP A N 1
ATOM 578 C CA . ASP A 1 75 ? 15.472 -8.252 32.256 1.00 25.73 75 ASP A CA 1
ATOM 579 C C . ASP A 1 75 ? 14.200 -7.431 32.203 1.00 23.25 75 ASP A C 1
ATOM 580 O O . ASP A 1 75 ? 13.194 -7.782 32.826 1.00 22.95 75 ASP A O 1
ATOM 585 N N . TYR A 1 76 ? 14.205 -6.354 31.409 1.00 21.83 76 TYR A N 1
ATOM 586 C CA . TYR A 1 76 ? 13.025 -5.520 31.259 1.00 20.29 76 TYR A CA 1
ATOM 587 C C . TYR A 1 76 ? 12.385 -5.662 29.875 1.00 20.48 76 TYR A C 1
ATOM 588 O O . TYR A 1 76 ? 11.191 -5.458 29.724 1.00 20.48 76 TYR A O 1
ATOM 597 N N . CYS A 1 77 ? 13.208 -5.961 28.876 1.00 22.81 77 CYS A N 1
ATOM 598 C CA . CYS A 1 77 ? 12.814 -5.846 27.491 1.00 23.23 77 CYS A CA 1
ATOM 599 C C . CYS A 1 77 ? 12.573 -7.119 26.727 1.00 27.50 77 CYS A C 1
ATOM 600 O O . CYS A 1 77 ? 11.961 -7.054 25.632 1.00 27.57 77 CYS A O 1
ATOM 603 N N . SER A 1 78 ? 13.001 -8.275 27.211 1.00 29.47 78 SER A N 1
ATOM 604 C CA . SER A 1 78 ? 12.928 -9.511 26.448 1.00 32.50 78 SER A CA 1
ATOM 605 C C . SER A 1 78 ? 11.665 -10.314 26.666 1.00 33.17 78 SER A C 1
ATOM 606 O O . SER A 1 78 ? 11.178 -10.437 27.814 1.00 35.05 78 SER A O 1
ATOM 609 N N A GLY A 1 79 ? 11.026 -10.753 25.586 0.56 32.73 79 GLY A N 1
ATOM 610 N N B GLY A 1 79 ? 11.268 -11.086 25.671 0.44 33.24 79 GLY A N 1
ATOM 611 C CA A GLY A 1 79 ? 9.821 -11.505 25.585 0.56 32.16 79 GLY A CA 1
ATOM 612 C CA B GLY A 1 79 ? 10.123 -11.952 25.726 0.44 32.77 79 GLY A CA 1
ATOM 613 C C A GLY A 1 79 ? 9.052 -11.575 26.887 0.56 32.04 79 GLY A C 1
ATOM 614 C C B GLY A 1 79 ? 9.866 -12.542 27.101 0.44 32.18 79 GLY A C 1
ATOM 615 O O A GLY A 1 79 ? 8.312 -10.654 27.235 0.56 32.01 79 GLY A O 1
ATOM 616 O O B GLY A 1 79 ? 10.734 -13.176 27.699 0.44 32.81 79 GLY A O 1
ATOM 617 N N A GLY A 1 80 ? 8.644 -12.355 27.599 0.44 31.90 80 GLY A N 1
ATOM 618 C CA A GLY A 1 80 ? 8.263 -12.856 28.907 0.44 30.90 80 GLY A CA 1
ATOM 619 C C A GLY A 1 80 ? 8.635 -11.879 30.017 0.44 29.74 80 GLY A C 1
ATOM 620 O O A GLY A 1 80 ? 7.877 -11.725 30.978 0.44 31.09 80 GLY A O 1
ATOM 621 N N B SER A 1 80 ? 9.205 -12.682 27.605 0.56 31.46 80 SER A N 1
ATOM 622 C CA B SER A 1 80 ? 8.473 -12.954 28.816 0.56 31.14 80 SER A CA 1
ATOM 623 C C B SER A 1 80 ? 8.880 -12.084 29.993 0.56 30.28 80 SER A C 1
ATOM 624 O O B SER A 1 80 ? 8.341 -12.253 31.098 0.56 30.92 80 SER A O 1
ATOM 627 N N A ASN A 1 81 ? 9.796 -11.250 29.900 0.44 28.30 81 ASN A N 1
ATOM 628 C CA A ASN A 1 81 ? 10.254 -10.303 30.910 0.44 26.39 81 ASN A CA 1
ATOM 629 C C A ASN A 1 81 ? 9.566 -8.946 30.756 0.44 24.18 81 ASN A C 1
ATOM 630 O O A ASN A 1 81 ? 9.603 -8.128 31.673 0.44 23.07 81 ASN A O 1
ATOM 635 N N B LYS A 1 81 ? 9.846 -11.202 29.794 0.56 29.23 81 LYS A N 1
ATOM 636 C CA B LYS A 1 81 ? 10.291 -10.308 30.869 0.56 28.16 81 LYS A CA 1
ATOM 637 C C B LYS A 1 81 ? 9.575 -8.959 30.759 0.56 26.65 81 LYS A C 1
ATOM 638 O O B LYS A 1 81 ? 9.248 -8.335 31.767 0.56 24.90 81 LYS A O 1
ATOM 644 N N . CYS A 1 82 ? 8.950 -8.719 29.607 1.00 22.45 82 CYS A N 1
ATOM 645 C CA . CYS A 1 82 ? 8.458 -7.382 29.254 1.00 21.45 82 CYS A CA 1
ATOM 646 C C . CYS A 1 82 ? 6.972 -7.304 29.058 1.00 22.09 82 CYS A C 1
ATOM 647 O O . CYS A 1 82 ? 6.378 -8.160 28.372 1.00 22.87 82 CYS A O 1
ATOM 650 N N . GLN A 1 83 ? 6.311 -6.265 29.586 1.00 20.84 83 GLN A N 1
ATOM 651 C CA . GLN A 1 83 ? 4.892 -6.092 29.419 1.00 20.12 83 GLN A CA 1
ATOM 652 C C . GLN A 1 83 ? 4.524 -5.110 28.319 1.00 20.04 83 GLN A C 1
ATOM 653 O O . GLN A 1 83 ? 3.521 -5.334 27.618 1.00 21.43 83 GLN A O 1
ATOM 659 N N . TYR A 1 84 ? 5.264 -4.025 28.158 1.00 17.66 84 TYR A N 1
ATOM 660 C CA . TYR A 1 84 ? 5.002 -3.076 27.074 1.00 16.39 84 TYR A CA 1
ATOM 661 C C . TYR A 1 84 ? 6.245 -2.265 26.742 1.00 15.08 84 TYR A C 1
ATOM 662 O O . TYR A 1 84 ? 7.234 -2.242 27.458 1.00 15.01 84 TYR A O 1
ATOM 671 N N . ARG A 1 85 ? 6.205 -1.609 25.564 1.00 15.20 85 ARG A N 1
ATOM 672 C CA . ARG A 1 85 ? 7.334 -0.893 25.027 1.00 14.16 85 ARG A CA 1
ATOM 673 C C . ARG A 1 85 ? 8.578 -1.769 24.953 1.00 15.58 85 ARG A C 1
ATOM 674 O O . ARG A 1 85 ? 9.673 -1.417 25.337 1.00 18.52 85 ARG A O 1
ATOM 682 N N . CYS A 1 86 ? 8.355 -2.983 24.413 1.00 19.00 86 CYS A N 1
ATOM 683 C CA . CYS A 1 86 ? 9.369 -4.015 24.374 1.00 21.08 86 CYS A CA 1
ATOM 684 C C . CYS A 1 86 ? 10.260 -3.991 23.160 1.00 23.22 86 CYS A C 1
ATOM 685 O O . CYS A 1 86 ? 9.846 -3.464 22.105 1.00 25.66 86 CYS A O 1
#